Protein AF-A0A1W1HAJ4-F1 (afdb_monomer_lite)

Sequence (107 aa):
MCGGLIIEGNKGYGCSNWRVEQGDCRFVIWKDIMGRKLTPDNISTLIAGKITRSYVLKPGNGKKLKGRLKMIQLENRRYAVKIIPEDEANDSDSSENQIMMIECFRG

Secondary structure (DSSP, 8-state):
---PPEEE-SSEEEETT-SGGGT---BEEESEETTEEPPHHHHHHHHTTPBPPPEEE--TTS--EEEEEEEEE-STT-EEEEEEETT-S-----S-----EEE-B--

Radius of gyration: 14.5 Å; chains: 1; bounding box: 36×33×32 Å

Structure (mmCIF, N/CA/C/O backbone):
data_AF-A0A1W1HAJ4-F1
#
_entry.id   AF-A0A1W1HAJ4-F1
#
loop_
_atom_site.group_PDB
_atom_site.id
_atom_site.type_symbol
_atom_site.label_atom_id
_atom_site.label_alt_id
_atom_site.label_comp_id
_atom_site.label_asym_id
_atom_site.label_entity_id
_atom_site.label_seq_id
_atom_site.pdbx_PDB_ins_code
_atom_site.Cartn_x
_atom_site.Cartn_y
_atom_site.Cartn_z
_atom_site.occupancy
_atom_site.B_iso_or_equiv
_atom_site.auth_seq_id
_atom_site.auth_comp_id
_atom_site.auth_asym_id
_atom_site.auth_atom_id
_atom_site.pdbx_PDB_model_num
ATOM 1 N N . MET A 1 1 ? -3.907 -3.127 10.246 1.00 71.69 1 MET A N 1
ATOM 2 C CA . MET A 1 1 ? -4.747 -2.080 9.646 1.00 71.69 1 MET A CA 1
ATOM 3 C C . MET A 1 1 ? -6.094 -2.268 10.305 1.00 71.69 1 MET A C 1
ATOM 5 O O . MET A 1 1 ? -6.442 -3.416 10.552 1.00 71.69 1 MET A O 1
ATOM 9 N N . CYS A 1 2 ? -6.812 -1.209 10.673 1.00 82.38 2 CYS A N 1
ATOM 10 C CA . CYS A 1 2 ? -8.071 -1.370 11.415 1.00 82.38 2 CYS A CA 1
ATOM 11 C C . CYS A 1 2 ? -9.295 -1.658 10.524 1.00 82.38 2 CYS A C 1
ATOM 13 O O . CYS A 1 2 ? -10.399 -1.733 11.044 1.00 82.38 2 CYS A O 1
ATOM 15 N N . GLY A 1 3 ? -9.119 -1.784 9.202 1.00 80.81 3 GLY A N 1
ATOM 16 C CA . GLY A 1 3 ? -10.223 -1.980 8.253 1.00 80.81 3 GLY A CA 1
ATOM 17 C C . GLY A 1 3 ? -11.024 -0.712 7.931 1.00 80.81 3 GLY A C 1
ATOM 18 O O . GLY A 1 3 ? -11.993 -0.789 7.186 1.00 80.81 3 GLY A O 1
ATOM 19 N N . GLY A 1 4 ? -10.628 0.447 8.469 1.00 84.75 4 GLY A N 1
ATOM 20 C CA . GLY A 1 4 ? -11.230 1.739 8.136 1.00 84.75 4 GLY A CA 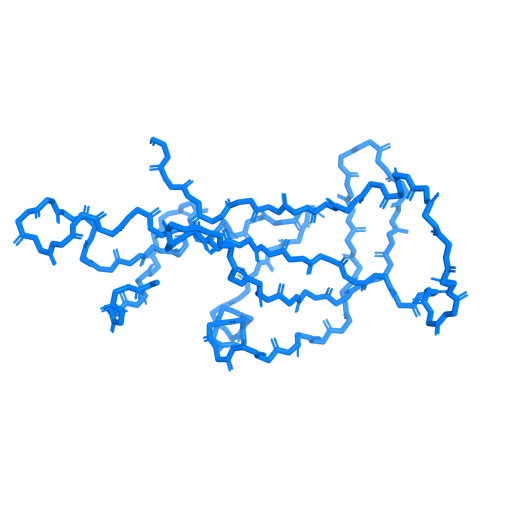1
ATOM 21 C C . GLY A 1 4 ? -10.984 2.160 6.684 1.00 84.75 4 GLY A C 1
ATOM 22 O O . GLY A 1 4 ? -10.072 1.665 6.015 1.00 84.75 4 GLY A O 1
ATOM 23 N N . LEU A 1 5 ? -11.793 3.108 6.207 1.00 87.56 5 LEU A N 1
ATOM 24 C CA . LEU A 1 5 ? -11.681 3.650 4.856 1.00 87.56 5 LEU A CA 1
ATOM 25 C C . LEU A 1 5 ? -10.353 4.388 4.692 1.00 87.56 5 LEU A C 1
ATOM 27 O O . LEU A 1 5 ? -9.968 5.191 5.540 1.00 87.56 5 LEU A O 1
ATOM 31 N N . ILE A 1 6 ? -9.656 4.148 3.585 1.00 89.69 6 ILE A N 1
ATOM 32 C CA . ILE A 1 6 ? -8.469 4.931 3.247 1.00 89.69 6 ILE A CA 1
ATOM 33 C C . ILE A 1 6 ? -8.897 6.184 2.498 1.00 89.69 6 ILE A C 1
ATOM 35 O O . ILE A 1 6 ? -9.507 6.107 1.435 1.00 89.69 6 ILE A O 1
ATOM 39 N N . ILE A 1 7 ? -8.560 7.336 3.068 1.00 90.44 7 ILE A N 1
ATOM 40 C CA . ILE A 1 7 ? -8.887 8.653 2.535 1.00 90.44 7 ILE A CA 1
ATOM 41 C C . ILE A 1 7 ? -7.636 9.338 1.994 1.00 90.44 7 ILE A C 1
ATOM 43 O O . ILE A 1 7 ? -6.530 9.200 2.524 1.00 90.44 7 ILE A O 1
ATOM 47 N N . GLU A 1 8 ? -7.814 10.104 0.924 1.00 90.19 8 GLU A N 1
ATOM 48 C CA . GLU A 1 8 ? -6.750 10.908 0.343 1.00 90.19 8 GLU A CA 1
ATOM 49 C C . GLU A 1 8 ? -6.555 12.199 1.146 1.00 90.19 8 GLU A C 1
ATOM 51 O O . GLU A 1 8 ? -7.445 13.039 1.241 1.00 90.19 8 GLU A O 1
ATOM 56 N N . GLY A 1 9 ? -5.369 12.367 1.724 1.00 86.25 9 GLY A N 1
ATOM 57 C CA . GLY A 1 9 ? -4.918 13.619 2.318 1.00 86.25 9 GLY A CA 1
ATOM 58 C C . GLY A 1 9 ? -4.009 14.402 1.371 1.00 86.25 9 GLY A C 1
ATOM 59 O O . GLY A 1 9 ? -3.721 13.986 0.250 1.00 86.25 9 GLY A O 1
ATOM 60 N N . ASN A 1 10 ? -3.486 15.536 1.838 1.00 83.56 10 ASN A N 1
ATOM 61 C CA . ASN A 1 10 ? -2.621 16.397 1.024 1.00 83.56 10 ASN A CA 1
ATOM 62 C C . ASN A 1 10 ? -1.287 15.700 0.656 1.00 83.56 10 ASN A C 1
ATOM 64 O O . ASN A 1 10 ? -0.908 15.629 -0.511 1.00 83.56 10 ASN A O 1
ATOM 68 N N . LYS A 1 11 ? -0.617 15.089 1.646 1.00 83.75 11 LYS A N 1
ATOM 69 C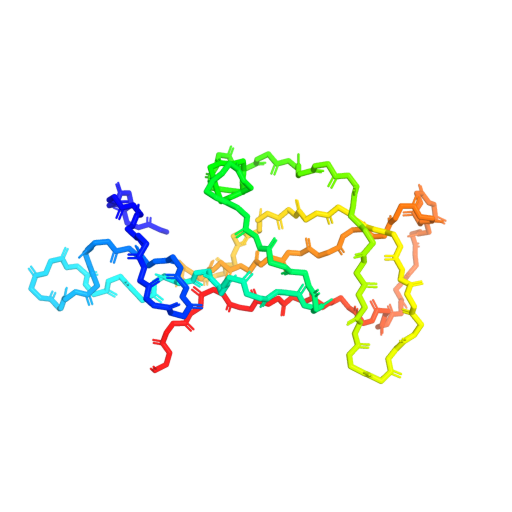 CA . LYS A 1 11 ? 0.714 14.463 1.489 1.00 83.75 11 LYS A CA 1
ATOM 70 C C . LYS A 1 11 ? 0.692 12.936 1.288 1.00 83.75 11 LYS A C 1
ATOM 72 O O . LYS A 1 11 ? 1.688 12.353 0.867 1.00 83.75 11 LYS A O 1
ATOM 77 N N . GLY A 1 12 ? -0.425 12.277 1.585 1.00 89.00 12 GLY A N 1
ATOM 78 C CA . GLY A 1 12 ? -0.513 10.817 1.674 1.00 89.00 12 GLY A CA 1
ATOM 79 C C . GLY A 1 12 ? -1.954 10.327 1.737 1.00 89.00 12 GLY A C 1
ATOM 80 O O . GLY A 1 12 ? -2.877 11.129 1.842 1.00 89.00 12 GLY A O 1
ATOM 81 N N . TYR A 1 13 ? -2.127 9.015 1.696 1.00 90.75 13 TYR A N 1
ATOM 82 C CA . TYR A 1 13 ? -3.382 8.302 1.885 1.00 90.75 13 TYR A CA 1
ATOM 83 C C . TYR A 1 13 ? -3.409 7.726 3.297 1.00 90.75 13 TYR A C 1
ATOM 85 O O . TYR A 1 13 ? -2.552 6.918 3.638 1.00 90.75 13 TYR A O 1
ATOM 93 N N . GLY A 1 14 ? -4.343 8.165 4.134 1.00 89.88 14 GLY A N 1
ATOM 94 C CA . GLY A 1 14 ? -4.412 7.783 5.546 1.00 89.88 14 GLY A CA 1
ATOM 95 C C . GLY A 1 14 ? -5.682 7.013 5.876 1.00 89.88 14 GLY A C 1
ATOM 96 O O . GLY A 1 14 ? -6.676 7.123 5.165 1.00 89.88 14 GLY A O 1
ATOM 97 N N . CYS A 1 15 ? -5.667 6.250 6.967 1.00 90.56 15 CYS A N 1
ATOM 98 C CA . CYS A 1 15 ? -6.895 5.654 7.490 1.00 90.56 15 CYS A CA 1
ATOM 99 C C . CYS A 1 15 ? -7.844 6.738 8.017 1.00 90.56 15 CYS A C 1
ATOM 101 O O . CYS A 1 15 ? -7.398 7.651 8.706 1.00 90.56 15 CYS A O 1
ATOM 103 N N . SER A 1 16 ? -9.145 6.630 7.736 1.00 90.00 16 SER A N 1
ATOM 104 C CA . SER A 1 16 ? -10.188 7.521 8.258 1.00 90.00 16 SER A CA 1
ATOM 105 C C . SER A 1 16 ? -10.234 7.502 9.783 1.00 90.00 16 SER A C 1
ATOM 107 O O . SER A 1 16 ? -10.425 8.543 10.401 1.00 90.00 16 SER A O 1
ATOM 109 N N . ASN A 1 17 ? -9.958 6.341 10.381 1.00 90.12 17 ASN A N 1
ATOM 110 C CA . ASN A 1 17 ? -10.020 6.097 11.822 1.00 90.12 17 ASN A CA 1
ATOM 111 C C . ASN A 1 17 ? -8.713 6.495 12.531 1.00 90.12 17 ASN A C 1
ATOM 113 O O . ASN A 1 17 ? -8.258 5.814 13.448 1.00 90.12 17 ASN A O 1
ATOM 117 N N . TRP A 1 18 ? -8.059 7.562 12.069 1.00 86.69 18 TRP A N 1
ATOM 118 C CA . TRP A 1 18 ? -6.787 8.042 12.618 1.00 86.69 18 TRP A CA 1
ATOM 119 C C . TRP A 1 18 ? -6.937 8.723 13.980 1.00 86.69 18 TRP A C 1
ATOM 121 O O . TRP A 1 18 ? -5.954 8.874 14.701 1.00 86.69 18 TRP A O 1
ATOM 131 N N . ARG A 1 19 ? -8.152 9.158 14.334 1.00 87.12 19 ARG A N 1
ATOM 132 C CA . ARG A 1 19 ? -8.446 9.775 15.630 1.00 87.12 19 ARG A CA 1
ATOM 133 C C . ARG A 1 19 ? -8.453 8.723 16.734 1.00 87.12 19 ARG A C 1
ATOM 135 O O . ARG A 1 19 ? -8.920 7.605 16.521 1.00 87.12 19 ARG A O 1
ATOM 142 N N . VAL A 1 20 ? -8.008 9.108 17.930 1.00 85.50 20 VAL A N 1
ATOM 143 C CA . VAL A 1 20 ? -7.956 8.219 19.106 1.00 85.50 20 VAL A CA 1
ATOM 144 C C . VAL A 1 20 ? -9.335 7.627 19.414 1.00 85.50 20 VAL A C 1
ATOM 146 O O . VAL A 1 20 ? -9.480 6.417 19.533 1.00 85.50 20 VAL A O 1
ATOM 149 N N . GLU A 1 21 ? -10.362 8.473 19.397 1.00 87.38 21 GLU A N 1
ATOM 150 C CA . GLU A 1 21 ? -11.784 8.129 19.555 1.00 87.38 21 GLU A CA 1
ATOM 151 C C . GLU A 1 21 ? -12.330 7.128 18.513 1.00 87.38 21 GLU A C 1
ATOM 153 O O . GLU A 1 21 ? -13.336 6.476 18.768 1.00 87.38 21 GLU A O 1
ATOM 158 N N . GLN A 1 22 ? -11.672 6.967 17.359 1.00 82.56 22 GLN A N 1
ATOM 159 C CA . GLN A 1 22 ? -12.108 6.076 16.271 1.00 82.56 22 GLN A CA 1
ATOM 160 C C . GLN A 1 22 ? -11.261 4.798 16.146 1.00 82.56 22 GLN A C 1
ATOM 162 O O . GLN A 1 22 ? -11.593 3.920 15.346 1.00 82.56 22 GLN A O 1
ATOM 167 N N . GLY A 1 23 ? -10.172 4.676 16.912 1.00 84.12 23 GLY A N 1
ATOM 168 C CA . GLY A 1 23 ? -9.294 3.501 16.906 1.00 84.12 23 GLY A CA 1
ATOM 169 C C . GLY A 1 23 ? -7.803 3.786 16.710 1.00 84.12 23 GLY A C 1
ATOM 170 O O . GLY A 1 23 ? -7.049 2.832 16.518 1.00 84.12 23 GLY A O 1
ATOM 171 N N . ASP A 1 24 ? -7.386 5.060 16.733 1.00 86.56 24 ASP A N 1
ATOM 172 C CA . ASP A 1 24 ? -5.982 5.510 16.699 1.00 86.56 24 ASP A CA 1
ATOM 173 C C . ASP A 1 24 ? -5.156 4.878 15.562 1.00 86.56 24 ASP A C 1
ATOM 175 O O . ASP A 1 24 ? -4.001 4.472 15.711 1.00 86.56 24 ASP A O 1
ATOM 179 N N . CYS A 1 25 ? -5.761 4.733 14.380 1.00 88.06 25 CYS A N 1
ATOM 180 C CA . CYS A 1 25 ? -5.098 4.078 13.264 1.00 88.06 25 CYS A CA 1
ATOM 181 C C . CYS A 1 25 ? -4.118 5.026 12.569 1.00 88.06 25 CYS A C 1
ATOM 183 O O . CYS A 1 25 ? -4.480 5.799 11.684 1.00 88.06 25 CYS A O 1
ATOM 185 N N . ARG A 1 26 ? -2.837 4.904 12.914 1.00 85.81 26 ARG A N 1
ATOM 186 C CA . ARG A 1 26 ? -1.732 5.703 12.352 1.00 85.81 26 ARG A CA 1
ATOM 187 C C . ARG A 1 26 ? -1.267 5.277 10.958 1.00 85.81 26 ARG A C 1
ATOM 189 O O . ARG A 1 26 ? -0.191 5.674 10.522 1.00 85.81 26 ARG A O 1
ATOM 196 N N . PHE A 1 27 ? -2.056 4.471 10.253 1.00 88.62 27 PHE A N 1
ATOM 197 C CA . PHE A 1 27 ? -1.705 4.009 8.916 1.00 88.62 27 PHE A CA 1
ATOM 198 C C . PHE A 1 27 ? -1.715 5.169 7.913 1.00 88.62 27 PHE A C 1
ATOM 200 O O . PHE A 1 27 ? -2.732 5.853 7.763 1.00 88.62 27 PHE A O 1
ATOM 207 N N . VAL A 1 28 ? -0.600 5.360 7.204 1.00 88.94 28 VAL A N 1
ATOM 208 C CA . VAL A 1 28 ? -0.469 6.349 6.125 1.00 88.94 28 VAL A CA 1
ATOM 209 C C . VAL A 1 28 ? 0.446 5.833 5.017 1.00 88.94 28 VAL A C 1
ATOM 211 O O . VAL A 1 28 ? 1.539 5.369 5.295 1.00 88.94 28 VAL A O 1
ATOM 214 N N . ILE A 1 29 ? 0.041 5.943 3.756 1.00 89.31 29 ILE A N 1
ATOM 215 C CA . ILE A 1 29 ? 0.899 5.698 2.590 1.00 89.31 29 ILE A CA 1
ATOM 216 C C . ILE A 1 29 ? 1.217 7.043 1.942 1.00 89.31 29 ILE A C 1
ATOM 218 O O . ILE A 1 29 ? 0.314 7.772 1.533 1.00 89.31 29 ILE A O 1
ATOM 222 N N . TRP A 1 30 ? 2.494 7.386 1.816 1.00 88.75 30 TRP A N 1
ATOM 223 C CA . TRP A 1 30 ? 2.904 8.625 1.157 1.00 88.75 30 TRP A CA 1
ATOM 224 C C . TRP A 1 30 ? 2.614 8.583 -0.344 1.00 88.75 30 TRP A C 1
ATOM 226 O O . TRP A 1 30 ? 2.783 7.554 -0.998 1.00 88.75 30 TRP A O 1
ATOM 236 N N . LYS A 1 31 ? 2.172 9.719 -0.901 1.00 88.06 31 LYS A N 1
ATOM 237 C CA . LYS A 1 31 ? 1.928 9.825 -2.347 1.00 88.06 31 LYS A CA 1
ATOM 238 C C . LYS A 1 31 ? 3.221 9.755 -3.136 1.00 88.06 31 LYS A C 1
ATOM 240 O O . LYS A 1 31 ? 3.201 9.248 -4.245 1.00 88.06 31 LYS A O 1
ATOM 245 N N . ASP A 1 32 ? 4.311 10.286 -2.597 1.00 87.06 32 ASP A N 1
ATOM 246 C CA . ASP A 1 32 ? 5.618 10.235 -3.238 1.00 87.06 32 ASP A CA 1
ATOM 247 C C . ASP A 1 32 ? 6.438 9.087 -2.653 1.00 87.06 32 ASP A C 1
ATOM 249 O O . ASP A 1 32 ? 6.705 9.048 -1.453 1.00 87.06 32 ASP A O 1
ATOM 253 N N . ILE A 1 33 ? 6.806 8.140 -3.511 1.00 84.75 33 ILE A N 1
ATOM 254 C CA . ILE A 1 33 ? 7.720 7.050 -3.195 1.00 84.75 33 ILE A CA 1
ATOM 255 C C . ILE A 1 33 ? 8.826 7.064 -4.241 1.00 84.75 33 ILE A C 1
ATOM 257 O O . ILE A 1 33 ? 8.580 6.789 -5.413 1.00 84.75 33 ILE A O 1
ATOM 261 N N . MET A 1 34 ? 10.055 7.372 -3.818 1.00 80.81 34 MET A N 1
ATOM 262 C CA . MET A 1 34 ? 11.241 7.387 -4.686 1.00 80.81 34 MET A CA 1
ATOM 263 C C . MET A 1 34 ? 11.044 8.187 -5.981 1.00 80.81 34 MET A C 1
ATOM 265 O O . MET A 1 34 ? 11.306 7.688 -7.080 1.00 80.81 34 MET A O 1
ATOM 269 N N . GLY A 1 35 ? 10.511 9.406 -5.867 1.00 82.38 35 GLY A N 1
ATOM 270 C CA . GLY A 1 35 ? 10.273 10.275 -7.019 1.00 82.38 35 GLY A CA 1
ATOM 271 C C . GLY A 1 35 ? 9.137 9.798 -7.925 1.00 82.38 35 GLY A C 1
ATOM 272 O O . GLY A 1 35 ? 8.978 10.309 -9.037 1.00 82.38 35 GLY A O 1
ATOM 273 N N . ARG A 1 36 ? 8.344 8.814 -7.480 1.00 85.38 36 ARG A N 1
ATOM 274 C CA . ARG A 1 36 ? 7.128 8.364 -8.146 1.00 85.38 36 ARG A CA 1
ATOM 275 C C . ARG A 1 36 ? 5.909 8.754 -7.325 1.00 85.38 36 ARG A C 1
ATOM 277 O O . ARG A 1 36 ? 5.760 8.340 -6.181 1.00 85.38 36 ARG A O 1
ATOM 284 N N . LYS A 1 37 ? 4.977 9.459 -7.968 1.00 88.62 37 LYS A N 1
ATOM 285 C CA . LYS A 1 37 ? 3.645 9.693 -7.409 1.00 88.62 37 LYS A CA 1
ATOM 286 C C . LYS 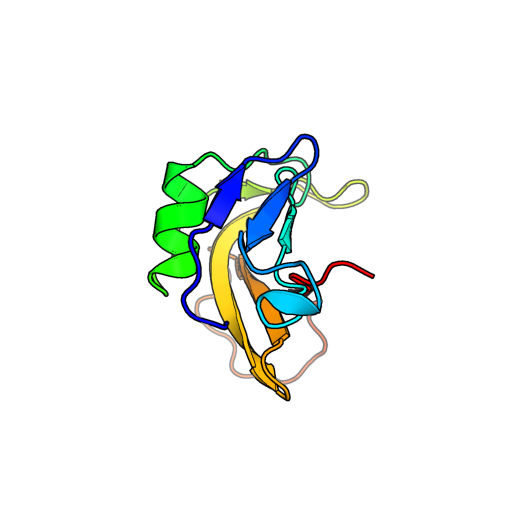A 1 37 ? 2.763 8.452 -7.567 1.00 88.62 37 LYS A C 1
ATOM 288 O O . LYS A 1 37 ? 2.565 7.966 -8.686 1.00 88.62 37 LYS A O 1
ATOM 293 N N . LEU A 1 38 ? 2.244 7.940 -6.457 1.00 88.50 38 LEU A N 1
ATOM 294 C CA . LEU A 1 38 ? 1.239 6.889 -6.410 1.00 88.50 38 LEU A CA 1
ATOM 295 C C . LEU A 1 38 ? -0.140 7.461 -6.732 1.00 88.50 38 LEU A C 1
ATOM 297 O O . LEU A 1 38 ? -0.529 8.502 -6.209 1.00 88.50 38 LEU A O 1
ATOM 301 N N . THR A 1 39 ? -0.871 6.760 -7.593 1.00 89.06 39 THR A N 1
ATOM 302 C CA . THR A 1 39 ? -2.270 7.054 -7.913 1.00 89.06 39 THR A CA 1
ATOM 303 C C . THR A 1 39 ? -3.206 6.317 -6.948 1.00 89.06 39 THR A C 1
ATOM 305 O O . THR A 1 39 ? -2.790 5.317 -6.357 1.00 89.06 39 THR A O 1
ATOM 308 N N . PRO A 1 40 ? -4.486 6.716 -6.834 1.00 88.31 40 PRO A N 1
ATOM 309 C CA . PRO A 1 40 ? -5.476 5.988 -6.030 1.00 88.31 40 PRO A CA 1
ATOM 310 C C . PRO A 1 40 ? -5.593 4.497 -6.395 1.00 88.31 40 PRO A C 1
ATOM 312 O O . PRO A 1 40 ? -5.769 3.645 -5.526 1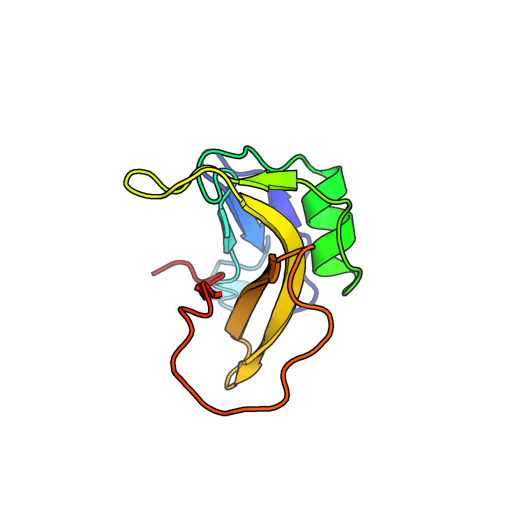.00 88.31 40 PRO A O 1
ATOM 315 N N . ASP A 1 41 ? -5.418 4.167 -7.675 1.00 89.19 41 ASP A N 1
ATOM 316 C CA . ASP A 1 41 ? -5.392 2.790 -8.181 1.00 89.19 41 ASP A CA 1
ATOM 317 C C . ASP A 1 41 ? -4.208 1.972 -7.622 1.00 89.19 41 ASP A C 1
ATOM 319 O O . ASP A 1 41 ? -4.361 0.819 -7.210 1.00 89.19 41 ASP A O 1
ATOM 323 N N . ASN A 1 42 ? -3.032 2.600 -7.488 1.00 89.62 42 ASN A N 1
ATOM 324 C CA . ASN A 1 42 ? -1.876 1.965 -6.850 1.00 89.62 42 ASN A CA 1
ATOM 325 C C . ASN A 1 42 ? -2.147 1.674 -5.384 1.00 89.62 42 ASN A C 1
ATOM 327 O O . ASN A 1 42 ? -1.819 0.593 -4.907 1.00 89.62 42 ASN A O 1
ATOM 331 N N . ILE A 1 43 ? -2.748 2.630 -4.677 1.00 89.19 43 ILE A N 1
ATOM 332 C CA . ILE A 1 43 ? -3.105 2.457 -3.270 1.00 89.19 43 ILE A CA 1
ATOM 333 C C . ILE A 1 43 ? -4.096 1.313 -3.127 1.00 89.19 43 ILE A C 1
ATOM 335 O O . ILE A 1 43 ? -3.861 0.429 -2.314 1.00 89.19 43 ILE A O 1
ATOM 339 N N . SER A 1 44 ? -5.128 1.278 -3.971 1.00 89.25 44 SER A N 1
ATOM 340 C CA . SER A 1 44 ? -6.129 0.205 -4.005 1.00 89.25 44 SER A CA 1
ATOM 341 C C . SER A 1 44 ? -5.486 -1.168 -4.229 1.00 89.25 44 SER A C 1
ATOM 343 O O . SER A 1 44 ? -5.811 -2.137 -3.547 1.00 89.25 44 SER A O 1
ATOM 345 N N . THR A 1 45 ? -4.503 -1.245 -5.126 1.00 91.44 45 THR A N 1
ATOM 346 C CA . THR A 1 45 ? -3.727 -2.468 -5.370 1.00 91.44 45 THR A CA 1
ATOM 347 C C . THR A 1 45 ? -2.900 -2.872 -4.145 1.00 91.44 45 THR A C 1
ATOM 349 O O . THR A 1 45 ? -2.922 -4.035 -3.741 1.00 91.44 45 THR A O 1
ATOM 352 N N . LEU A 1 46 ? -2.202 -1.914 -3.527 1.00 90.00 46 LEU A N 1
ATOM 353 C CA . LEU A 1 46 ? -1.359 -2.145 -2.353 1.00 90.00 46 LEU A CA 1
ATOM 354 C C . LEU A 1 46 ? -2.182 -2.606 -1.145 1.00 90.00 46 LEU A C 1
ATOM 356 O O . LEU A 1 46 ? -1.829 -3.608 -0.528 1.00 90.00 46 LEU A O 1
ATOM 360 N N . ILE A 1 47 ? -3.296 -1.933 -0.840 1.00 88.31 47 ILE A N 1
ATOM 361 C CA . ILE A 1 47 ? -4.170 -2.295 0.287 1.00 88.31 47 ILE A CA 1
ATOM 362 C C . ILE A 1 47 ? -4.875 -3.636 0.069 1.00 88.31 47 ILE A C 1
ATOM 364 O O . ILE A 1 47 ? -5.134 -4.345 1.035 1.00 88.31 47 ILE A O 1
ATOM 368 N N . A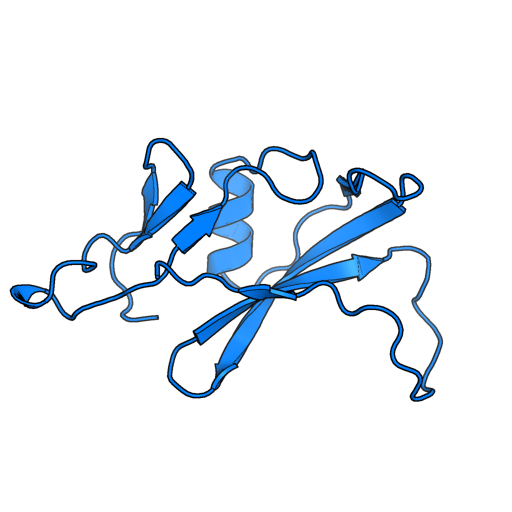LA A 1 48 ? -5.118 -4.025 -1.188 1.00 88.69 48 ALA A N 1
ATOM 369 C CA . ALA A 1 48 ? -5.627 -5.349 -1.542 1.00 88.69 48 ALA A CA 1
ATOM 370 C C . ALA A 1 48 ? -4.570 -6.465 -1.403 1.00 88.69 48 ALA A C 1
ATOM 372 O O . ALA A 1 48 ? -4.850 -7.615 -1.737 1.00 88.69 48 ALA A O 1
ATOM 373 N N . GLY A 1 49 ? -3.343 -6.144 -0.972 1.00 86.50 49 GLY A N 1
ATOM 374 C CA . GLY A 1 49 ? -2.240 -7.101 -0.849 1.00 86.50 49 GLY A CA 1
ATOM 375 C C . GLY A 1 49 ? -1.670 -7.561 -2.194 1.00 86.50 49 GLY A C 1
ATOM 376 O O . GLY A 1 49 ? -0.886 -8.512 -2.244 1.00 86.50 49 GLY A O 1
ATOM 377 N N . LYS A 1 50 ? -2.051 -6.897 -3.292 1.00 90.69 50 LYS A N 1
ATOM 378 C CA . LYS A 1 50 ? -1.571 -7.202 -4.639 1.00 90.69 50 LYS A CA 1
ATOM 379 C C . LYS A 1 50 ? -0.266 -6.463 -4.925 1.00 90.69 50 LYS A C 1
ATOM 381 O O . LYS A 1 50 ? 0.072 -5.450 -4.311 1.00 90.69 50 LYS A O 1
ATOM 386 N N . ILE A 1 51 ? 0.481 -6.997 -5.885 1.00 89.25 51 ILE A N 1
ATOM 387 C CA . ILE A 1 51 ? 1.703 -6.376 -6.391 1.00 89.25 51 ILE A CA 1
ATOM 388 C C . ILE A 1 51 ? 1.304 -5.387 -7.485 1.00 89.25 51 ILE A C 1
ATOM 390 O O . ILE A 1 51 ? 0.511 -5.707 -8.368 1.00 89.25 51 ILE A O 1
ATOM 394 N N . THR A 1 52 ? 1.842 -4.176 -7.416 1.00 90.38 52 THR A N 1
ATOM 395 C CA . THR A 1 52 ? 1.627 -3.160 -8.452 1.00 90.38 52 THR A CA 1
ATOM 396 C C . THR A 1 52 ? 2.388 -3.487 -9.740 1.00 90.38 52 THR A C 1
ATOM 398 O O . THR A 1 52 ? 3.301 -4.314 -9.759 1.00 90.38 52 THR A O 1
ATOM 401 N N . ARG A 1 53 ? 2.031 -2.815 -10.841 1.00 88.94 53 ARG A N 1
ATOM 402 C CA . ARG A 1 53 ? 2.812 -2.882 -12.084 1.00 88.94 53 ARG A CA 1
ATOM 403 C C . ARG A 1 53 ? 4.237 -2.355 -11.883 1.00 88.94 53 ARG A C 1
ATOM 405 O O . ARG A 1 53 ? 4.498 -1.592 -10.956 1.00 88.94 53 ARG A O 1
ATOM 412 N N . SER A 1 54 ? 5.144 -2.727 -12.779 1.00 87.81 54 SER A N 1
ATOM 413 C CA . SER A 1 54 ? 6.529 -2.260 -12.733 1.00 87.81 54 SER A CA 1
ATOM 414 C C . SER A 1 54 ? 6.610 -0.747 -12.937 1.00 87.81 54 SER A C 1
ATOM 416 O O . SER A 1 54 ? 6.012 -0.176 -13.855 1.00 87.81 54 SER A O 1
ATOM 418 N N . TYR A 1 55 ? 7.366 -0.093 -12.064 1.00 87.56 55 TYR A N 1
ATOM 419 C CA . TYR A 1 55 ? 7.597 1.340 -12.060 1.00 87.56 55 TYR A CA 1
ATOM 420 C C . TYR A 1 55 ? 9.082 1.645 -12.151 1.00 87.56 55 TYR A C 1
ATOM 422 O O . TYR A 1 55 ? 9.906 0.967 -11.549 1.00 87.56 55 TYR A O 1
ATOM 430 N N . VAL A 1 56 ? 9.411 2.716 -12.872 1.00 87.31 56 VAL A N 1
ATOM 431 C CA . VAL A 1 56 ? 10.739 3.327 -12.798 1.00 87.31 56 VAL A CA 1
ATOM 432 C C . VAL A 1 56 ? 10.762 4.212 -11.557 1.00 87.31 56 VAL A C 1
ATOM 434 O O . VAL A 1 56 ? 10.063 5.227 -11.506 1.00 87.31 56 VAL A O 1
ATOM 437 N N . LEU A 1 57 ? 11.540 3.802 -10.565 1.00 86.56 57 LEU A N 1
ATOM 438 C CA . LEU A 1 57 ? 11.772 4.508 -9.314 1.00 86.56 57 LEU A CA 1
ATOM 439 C C . LEU A 1 57 ? 13.087 5.277 -9.430 1.00 86.56 57 LEU A C 1
ATOM 441 O O . LEU A 1 57 ? 14.065 4.778 -9.990 1.00 86.56 57 LEU A O 1
ATOM 445 N N . LYS A 1 58 ? 13.110 6.508 -8.923 1.00 84.19 58 LYS A N 1
ATOM 446 C CA . LYS A 1 58 ? 14.289 7.376 -8.916 1.00 84.19 58 LYS A CA 1
ATOM 447 C C . LYS A 1 58 ? 14.562 7.817 -7.473 1.00 84.19 58 LYS A C 1
ATOM 449 O O . LYS A 1 58 ? 14.040 8.849 -7.047 1.00 84.19 58 LYS A O 1
ATOM 454 N N . PRO A 1 59 ? 15.374 7.064 -6.712 1.00 76.25 59 PRO A N 1
ATOM 455 C CA . PRO A 1 59 ? 15.843 7.521 -5.409 1.00 76.25 59 PRO A CA 1
ATOM 456 C C . PRO A 1 59 ? 16.614 8.834 -5.593 1.00 7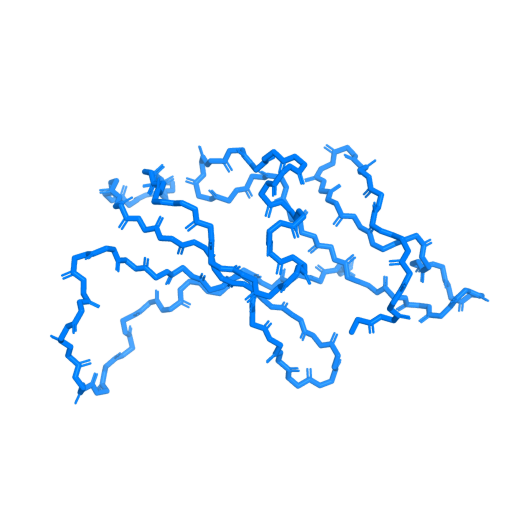6.25 59 PRO A C 1
ATOM 458 O O . PRO A 1 59 ? 17.313 8.986 -6.595 1.00 76.25 59 PRO A O 1
ATOM 461 N N . GLY A 1 60 ? 16.510 9.775 -4.650 1.00 72.50 60 GLY A N 1
ATOM 462 C CA . GLY A 1 60 ? 17.105 11.115 -4.789 1.00 72.50 60 GLY A CA 1
ATOM 463 C C . GLY A 1 60 ? 18.579 11.100 -5.218 1.00 72.50 60 GLY A C 1
ATOM 464 O O . GLY A 1 60 ? 18.943 11.810 -6.152 1.00 72.50 60 GLY A O 1
ATOM 465 N N . ASN A 1 61 ? 19.376 10.207 -4.618 1.00 67.50 61 ASN A N 1
ATOM 466 C CA . ASN A 1 61 ? 20.808 10.029 -4.901 1.00 67.50 61 ASN A CA 1
ATOM 467 C C . ASN A 1 61 ? 21.134 8.696 -5.609 1.00 67.50 61 ASN A C 1
ATOM 469 O O . ASN A 1 61 ? 22.295 8.308 -5.691 1.00 67.50 61 ASN A O 1
ATOM 473 N N . GLY A 1 62 ? 20.121 7.961 -6.077 1.00 68.81 62 GLY A N 1
ATOM 474 C CA . GLY A 1 62 ? 20.280 6.615 -6.632 1.00 68.81 62 GLY A CA 1
ATOM 475 C C . GLY A 1 62 ? 20.122 6.562 -8.148 1.00 68.81 62 GLY A C 1
ATOM 476 O O . GLY A 1 62 ? 19.504 7.430 -8.772 1.00 68.81 62 GLY A O 1
ATOM 477 N N . LYS A 1 63 ? 20.641 5.493 -8.759 1.00 78.88 63 LYS A N 1
ATOM 478 C CA . LYS A 1 63 ? 20.316 5.163 -10.152 1.00 78.88 63 LYS A CA 1
ATOM 479 C C . LYS A 1 63 ? 18.823 4.848 -10.263 1.00 78.88 63 LYS A C 1
ATOM 481 O O . LYS A 1 63 ? 18.214 4.319 -9.334 1.00 78.88 63 LYS A O 1
ATOM 486 N N . LYS A 1 64 ? 18.231 5.185 -11.412 1.00 84.31 64 LYS A N 1
ATOM 487 C CA . LYS A 1 64 ? 16.859 4.772 -11.720 1.00 84.31 64 LYS A CA 1
ATOM 488 C C . LYS A 1 64 ? 16.815 3.246 -11.721 1.00 84.31 64 LYS A C 1
ATOM 490 O O . LYS A 1 64 ? 17.597 2.638 -12.445 1.00 84.31 64 LYS A O 1
ATOM 495 N N . LEU A 1 65 ? 15.902 2.663 -10.956 1.00 85.69 65 LEU A N 1
ATOM 496 C CA . LEU A 1 65 ? 15.668 1.221 -10.947 1.00 85.69 65 LEU A CA 1
ATOM 497 C C . LEU A 1 65 ? 14.230 0.922 -11.364 1.00 85.69 65 LEU A C 1
ATOM 499 O O . LEU A 1 65 ? 13.324 1.724 -11.126 1.00 85.69 65 LEU A O 1
ATOM 503 N N . LYS A 1 66 ? 14.016 -0.222 -12.010 1.00 87.75 66 LYS A N 1
ATOM 504 C CA . LYS A 1 66 ? 12.672 -0.733 -12.269 1.00 87.75 66 LYS A CA 1
ATOM 505 C C . LYS A 1 66 ? 12.289 -1.679 -11.147 1.00 87.75 66 LYS A C 1
ATOM 507 O O . LYS A 1 66 ? 13.042 -2.586 -10.813 1.00 87.75 66 LYS A O 1
ATOM 512 N N . GLY A 1 67 ? 11.121 -1.465 -10.562 1.00 89.19 67 GLY A N 1
ATOM 513 C CA . GLY A 1 67 ? 10.633 -2.316 -9.491 1.00 89.19 67 GLY A CA 1
ATOM 514 C C . GLY A 1 67 ? 9.129 -2.241 -9.321 1.00 89.19 67 GLY A C 1
ATOM 515 O O . GLY A 1 67 ? 8.464 -1.311 -9.780 1.00 89.19 67 GLY A O 1
ATOM 516 N N . ARG A 1 68 ? 8.588 -3.250 -8.656 1.00 89.88 68 ARG A N 1
ATOM 517 C CA . ARG A 1 68 ? 7.186 -3.345 -8.266 1.00 89.88 68 ARG A CA 1
ATOM 518 C C . ARG A 1 68 ? 7.054 -3.021 -6.790 1.00 89.88 68 ARG A C 1
ATOM 520 O O . ARG A 1 68 ? 7.958 -3.267 -6.000 1.00 89.88 68 ARG A O 1
ATOM 527 N N . LEU A 1 69 ? 5.907 -2.484 -6.409 1.00 89.81 69 LEU A N 1
ATOM 528 C CA . LEU A 1 69 ? 5.588 -2.182 -5.017 1.00 89.81 69 LEU A CA 1
ATOM 529 C C . LEU A 1 69 ? 4.625 -3.237 -4.480 1.00 89.81 69 LEU A C 1
ATOM 531 O O . LEU A 1 69 ? 3.629 -3.549 -5.144 1.00 89.81 69 LEU A O 1
ATOM 535 N N . LYS A 1 70 ? 4.907 -3.747 -3.282 1.00 89.75 70 LYS A N 1
ATOM 536 C CA . LYS A 1 70 ? 4.046 -4.667 -2.537 1.00 89.75 70 LYS A CA 1
ATOM 537 C C . LYS A 1 70 ? 3.876 -4.160 -1.112 1.00 89.75 70 LYS A C 1
ATOM 539 O O . LYS A 1 70 ? 4.857 -3.829 -0.453 1.00 89.75 70 LYS A O 1
ATOM 544 N N . MET A 1 71 ? 2.645 -4.136 -0.617 1.00 89.38 71 MET A N 1
ATOM 545 C CA . MET A 1 71 ? 2.409 -3.868 0.796 1.00 89.38 71 MET A CA 1
ATOM 546 C C . MET A 1 71 ? 2.747 -5.116 1.612 1.00 89.38 71 MET A C 1
ATOM 548 O O . MET A 1 71 ? 2.276 -6.213 1.306 1.00 89.38 71 MET A O 1
ATOM 552 N N . ILE A 1 72 ? 3.568 -4.949 2.640 1.00 88.69 72 ILE A N 1
ATOM 553 C CA . ILE A 1 72 ? 3.887 -5.987 3.615 1.00 88.69 72 ILE A CA 1
ATOM 554 C C . ILE A 1 72 ? 3.343 -5.570 4.976 1.00 88.69 72 ILE A C 1
ATOM 556 O O . ILE A 1 72 ? 3.402 -4.400 5.358 1.00 88.69 72 ILE A O 1
ATOM 560 N N . GLN A 1 73 ? 2.781 -6.535 5.692 1.00 86.06 73 GLN A N 1
ATOM 561 C CA . GLN A 1 73 ? 2.389 -6.346 7.077 1.00 86.06 73 GLN A CA 1
ATOM 562 C C . GLN A 1 73 ? 3.592 -6.657 7.964 1.00 86.06 73 GLN A C 1
ATOM 564 O O . GLN A 1 73 ? 4.211 -7.709 7.829 1.00 86.06 73 GLN A O 1
ATOM 569 N N . LEU A 1 74 ? 3.913 -5.717 8.843 1.00 83.56 74 LEU A N 1
ATOM 570 C CA . LEU A 1 74 ? 4.927 -5.850 9.878 1.00 83.56 74 LEU A CA 1
ATOM 571 C C . LEU A 1 74 ? 4.249 -6.184 11.218 1.00 83.56 74 LEU A C 1
ATOM 573 O O . LEU A 1 74 ? 3.020 -6.272 11.327 1.00 83.56 74 LEU A O 1
ATOM 577 N N . GLU A 1 75 ? 5.053 -6.331 12.265 1.00 82.25 75 GLU A N 1
ATOM 578 C CA . GLU A 1 75 ? 4.563 -6.539 13.627 1.00 82.25 75 GLU A CA 1
ATOM 579 C C . GLU A 1 75 ? 3.802 -5.318 14.174 1.00 82.25 75 GLU A C 1
ATOM 581 O O . GLU A 1 75 ? 3.996 -4.178 13.739 1.00 82.25 75 GLU A O 1
ATOM 586 N N . ASN A 1 76 ? 2.935 -5.550 15.165 1.00 78.00 76 ASN A N 1
ATOM 587 C CA . ASN A 1 76 ? 2.179 -4.509 15.875 1.00 78.00 76 ASN A CA 1
ATOM 588 C C . ASN A 1 76 ? 1.308 -3.622 14.971 1.00 78.00 76 ASN A C 1
ATOM 590 O O . ASN A 1 76 ? 1.238 -2.408 15.147 1.00 78.00 76 ASN A O 1
ATOM 594 N N . ARG A 1 77 ? 0.612 -4.228 13.997 1.00 73.56 77 ARG A N 1
ATOM 595 C CA . ARG A 1 77 ? -0.288 -3.527 13.054 1.00 73.56 77 ARG A CA 1
ATOM 596 C C . ARG A 1 77 ? 0.421 -2.469 12.196 1.00 73.56 77 ARG A C 1
ATOM 598 O O . ARG A 1 77 ? -0.258 -1.609 11.629 1.00 73.56 77 ARG A O 1
ATOM 605 N N . ARG A 1 78 ? 1.747 -2.547 12.066 1.00 82.06 78 ARG A N 1
ATOM 606 C CA . ARG A 1 78 ? 2.525 -1.718 11.145 1.00 82.06 78 ARG A CA 1
ATOM 607 C C . ARG A 1 78 ? 2.495 -2.309 9.742 1.00 82.06 78 ARG A C 1
ATOM 609 O O . ARG A 1 78 ? 2.302 -3.506 9.550 1.00 82.06 78 ARG A O 1
ATOM 616 N N . TYR A 1 79 ? 2.665 -1.445 8.754 1.00 87.00 79 TYR A N 1
ATOM 617 C CA . TYR A 1 79 ? 2.736 -1.821 7.347 1.00 87.00 79 TYR A CA 1
ATOM 618 C C . TYR A 1 79 ? 3.907 -1.095 6.725 1.00 87.00 79 TYR A C 1
ATOM 620 O O . TYR A 1 79 ? 4.242 0.009 7.150 1.00 87.00 79 TYR A O 1
ATOM 628 N N . ALA A 1 80 ? 4.492 -1.694 5.703 1.00 87.75 80 ALA A N 1
ATOM 629 C CA . ALA A 1 80 ? 5.472 -1.027 4.874 1.00 87.75 80 ALA A CA 1
ATOM 630 C C . ALA A 1 80 ? 5.222 -1.336 3.403 1.00 87.75 80 ALA A C 1
ATOM 632 O O . ALA A 1 80 ? 4.678 -2.383 3.047 1.00 87.75 80 ALA A O 1
ATOM 633 N N . VAL A 1 81 ? 5.639 -0.424 2.533 1.00 88.12 81 VAL A N 1
ATOM 634 C CA . VAL A 1 81 ? 5.748 -0.713 1.105 1.00 88.12 81 VAL A CA 1
ATOM 635 C C . VAL A 1 81 ? 7.127 -1.311 0.862 1.00 88.12 81 VAL A C 1
ATOM 637 O O . VAL A 1 81 ? 8.131 -0.624 1.035 1.00 88.12 81 VAL A O 1
ATOM 640 N N . LYS A 1 82 ? 7.169 -2.590 0.472 1.00 88.25 82 LYS A N 1
ATOM 641 C CA . LYS A 1 82 ? 8.368 -3.272 -0.017 1.00 88.25 82 LYS A CA 1
ATOM 642 C C . LYS A 1 82 ? 8.510 -3.022 -1.512 1.00 88.25 82 LYS A C 1
ATOM 644 O O . LYS A 1 82 ? 7.562 -3.209 -2.279 1.00 88.25 82 LYS A O 1
ATOM 649 N N . ILE A 1 83 ? 9.712 -2.645 -1.914 1.00 86.75 83 ILE A N 1
ATOM 650 C CA . ILE A 1 83 ? 10.093 -2.477 -3.312 1.00 86.75 83 ILE A CA 1
ATOM 651 C C . ILE A 1 83 ? 10.776 -3.762 -3.766 1.00 86.75 83 ILE A C 1
ATOM 653 O O . ILE A 1 83 ? 11.697 -4.241 -3.111 1.00 86.75 83 ILE A O 1
ATOM 657 N N . ILE A 1 84 ? 10.275 -4.341 -4.851 1.00 86.12 84 ILE A N 1
ATOM 658 C CA . ILE A 1 84 ? 10.774 -5.576 -5.451 1.00 86.12 84 ILE A CA 1
ATOM 659 C C . ILE A 1 84 ? 11.401 -5.184 -6.793 1.00 86.12 84 ILE A C 1
ATOM 661 O O . ILE A 1 84 ? 10.643 -4.851 -7.710 1.00 86.12 84 ILE A O 1
ATOM 665 N N . PRO A 1 85 ? 12.736 -5.136 -6.918 1.00 84.06 85 PRO A N 1
ATOM 666 C CA . PRO A 1 85 ? 13.386 -4.857 -8.195 1.00 84.06 85 PRO A CA 1
ATOM 667 C C . PRO A 1 85 ? 12.997 -5.909 -9.244 1.00 84.06 85 PRO A C 1
ATOM 669 O O . PRO A 1 85 ? 12.789 -7.076 -8.927 1.00 84.06 85 PRO A O 1
ATOM 672 N N . GLU A 1 86 ? 12.830 -5.480 -10.495 1.00 81.00 86 GLU A N 1
ATOM 673 C CA . GLU A 1 86 ? 12.453 -6.381 -11.596 1.00 81.00 86 GLU A CA 1
ATOM 674 C C . GLU A 1 86 ? 13.623 -7.273 -12.038 1.00 81.00 86 GLU A C 1
ATOM 676 O O . GLU A 1 86 ? 13.397 -8.383 -12.510 1.00 81.00 86 GLU A O 1
ATOM 681 N N . ASP A 1 87 ? 14.856 -6.809 -11.823 1.00 69.75 87 ASP A N 1
ATOM 682 C CA . ASP A 1 87 ? 16.085 -7.474 -12.258 1.00 69.75 87 ASP A CA 1
ATOM 683 C C . ASP A 1 87 ? 16.627 -8.520 -11.245 1.00 69.75 87 ASP A C 1
ATOM 685 O O . ASP A 1 87 ? 17.608 -9.192 -11.545 1.00 69.75 87 ASP A O 1
ATOM 689 N N . GLU A 1 88 ? 15.987 -8.724 -10.080 1.00 62.41 88 GLU A N 1
ATOM 690 C CA . GLU A 1 88 ? 16.399 -9.714 -9.055 1.00 62.41 88 GLU A CA 1
ATOM 691 C C . GLU A 1 88 ? 15.316 -10.787 -8.816 1.00 62.41 88 GLU A C 1
ATOM 693 O O . GLU A 1 88 ? 14.611 -10.792 -7.805 1.00 62.41 88 GLU A O 1
ATOM 698 N N . ALA A 1 89 ? 15.172 -11.721 -9.761 1.00 51.56 89 ALA A N 1
ATOM 699 C CA . ALA A 1 89 ? 14.349 -12.928 -9.592 1.00 51.56 89 ALA A CA 1
ATOM 700 C C . ALA A 1 89 ? 15.152 -14.178 -9.160 1.00 51.56 89 ALA A C 1
ATOM 702 O O . ALA A 1 89 ? 14.573 -15.254 -9.052 1.00 51.56 89 ALA A O 1
ATOM 703 N N . ASN A 1 90 ? 16.459 -14.058 -8.904 1.00 49.78 90 ASN A N 1
ATOM 704 C CA . ASN A 1 90 ? 17.314 -15.142 -8.412 1.00 49.78 90 ASN A CA 1
ATOM 705 C C . ASN A 1 90 ? 18.472 -14.563 -7.593 1.00 49.78 90 ASN A C 1
ATOM 707 O O . ASN A 1 90 ? 19.517 -14.281 -8.163 1.00 49.78 90 ASN A O 1
ATOM 711 N N . ASP A 1 91 ? 18.295 -14.404 -6.283 1.00 43.97 91 ASP A N 1
ATOM 712 C CA . ASP A 1 91 ? 19.395 -14.667 -5.356 1.00 43.97 91 ASP A CA 1
ATOM 713 C C . ASP A 1 91 ? 18.844 -14.961 -3.958 1.00 43.97 91 ASP A C 1
ATOM 715 O O . ASP A 1 91 ? 18.101 -14.174 -3.366 1.00 43.97 91 ASP A O 1
ATOM 719 N N . SER A 1 92 ? 19.154 -16.164 -3.483 1.00 50.47 92 SER A N 1
ATOM 720 C CA . SER A 1 92 ? 18.888 -16.625 -2.125 1.00 50.47 92 SER A CA 1
ATOM 721 C C . SER A 1 92 ? 20.176 -16.462 -1.328 1.00 50.47 92 SER A C 1
ATOM 723 O O . SER A 1 92 ? 20.744 -17.463 -0.907 1.00 50.47 92 SER A O 1
ATOM 725 N N . ASP A 1 93 ? 20.669 -15.237 -1.153 1.00 39.78 93 ASP A N 1
ATOM 726 C CA . ASP A 1 93 ? 21.758 -15.007 -0.213 1.00 39.78 93 ASP A CA 1
ATOM 727 C C . ASP A 1 93 ? 21.607 -13.709 0.573 1.00 39.78 93 ASP A C 1
ATOM 729 O O . ASP A 1 93 ? 21.170 -12.658 0.102 1.00 39.78 93 ASP A O 1
ATOM 733 N N . SER A 1 94 ? 21.926 -13.855 1.850 1.00 49.84 94 SER A N 1
ATOM 734 C CA . SER A 1 94 ? 21.820 -12.840 2.875 1.00 49.84 94 SER A CA 1
ATOM 735 C C . SER A 1 94 ? 22.973 -11.866 2.731 1.00 49.84 94 SER A C 1
ATOM 737 O O . SER A 1 94 ? 24.069 -12.081 3.229 1.00 49.84 94 SER A O 1
ATOM 739 N N . SER A 1 95 ? 22.701 -10.732 2.117 1.00 41.22 95 SER A N 1
ATOM 740 C CA . SER A 1 95 ? 23.424 -9.503 2.412 1.00 41.22 95 SER A CA 1
ATOM 741 C C . SER A 1 95 ? 22.402 -8.380 2.446 1.00 41.22 95 SER A C 1
ATOM 743 O O . SER A 1 95 ? 21.346 -8.473 1.824 1.00 41.22 95 SER A O 1
ATOM 745 N N . GLU A 1 96 ? 22.646 -7.368 3.269 1.00 47.00 96 GLU A N 1
ATOM 746 C CA . GLU A 1 96 ? 21.788 -6.204 3.490 1.00 47.00 96 GLU A CA 1
ATOM 747 C C . GLU A 1 96 ? 21.629 -5.354 2.210 1.00 47.00 96 GLU A C 1
ATOM 749 O O . GLU A 1 96 ? 22.001 -4.182 2.162 1.00 47.00 96 GLU A O 1
ATOM 754 N N . ASN A 1 97 ? 21.058 -5.931 1.150 1.00 40.34 97 ASN A N 1
ATOM 755 C CA . ASN A 1 97 ? 20.695 -5.276 -0.095 1.00 40.34 97 ASN A CA 1
ATOM 756 C C . ASN A 1 97 ? 19.476 -4.412 0.176 1.00 40.34 97 ASN A C 1
ATOM 758 O O . ASN A 1 97 ? 18.347 -4.788 -0.123 1.00 40.34 97 ASN A O 1
ATOM 762 N N . GLN A 1 98 ? 19.731 -3.285 0.845 1.00 45.62 98 GLN A N 1
ATOM 763 C CA . GLN A 1 98 ? 18.910 -2.090 0.953 1.00 45.62 98 GLN A CA 1
ATOM 764 C C . GLN A 1 98 ? 17.425 -2.358 0.668 1.00 45.62 98 GLN A C 1
ATOM 766 O O . GLN A 1 98 ? 16.861 -1.851 -0.305 1.00 45.62 98 GLN A O 1
ATOM 771 N N . ILE A 1 99 ? 16.783 -3.189 1.500 1.00 49.69 99 ILE A N 1
ATOM 772 C CA . ILE A 1 99 ? 15.354 -3.448 1.367 1.00 49.69 99 ILE A CA 1
ATOM 773 C C . ILE A 1 99 ? 14.689 -2.133 1.741 1.00 49.69 99 ILE A C 1
ATOM 775 O O . ILE A 1 99 ? 14.523 -1.813 2.916 1.00 49.69 99 ILE A O 1
ATOM 779 N N . MET A 1 100 ? 14.365 -1.327 0.733 1.00 60.78 100 MET A N 1
ATOM 780 C CA . MET A 1 100 ? 13.757 -0.025 0.952 1.00 60.78 100 MET A CA 1
ATOM 781 C C . MET A 1 100 ? 12.300 -0.252 1.328 1.00 60.78 100 MET A C 1
ATOM 783 O O . MET A 1 100 ? 11.411 -0.337 0.481 1.00 60.78 100 MET A O 1
ATOM 787 N N . MET A 1 101 ? 12.093 -0.430 2.629 1.00 68.88 101 MET A N 1
ATOM 788 C CA . MET A 1 101 ? 10.792 -0.474 3.264 1.00 68.88 101 MET A CA 1
ATOM 789 C C . MET A 1 101 ? 10.407 0.948 3.637 1.00 68.88 101 MET A C 1
ATOM 791 O O . MET A 1 101 ? 11.081 1.597 4.433 1.00 68.88 101 MET A O 1
ATOM 795 N N . ILE A 1 102 ? 9.317 1.439 3.059 1.00 77.69 102 ILE A N 1
ATOM 796 C CA . ILE A 1 102 ? 8.747 2.721 3.471 1.00 77.69 102 ILE A CA 1
ATOM 797 C C . ILE A 1 102 ? 7.653 2.416 4.481 1.00 77.69 102 ILE A C 1
ATOM 799 O O . ILE A 1 102 ? 6.589 1.911 4.107 1.00 77.69 102 ILE A O 1
ATOM 803 N N . GLU A 1 103 ? 7.937 2.680 5.758 1.00 79.00 103 GLU A N 1
ATOM 804 C CA . GLU A 1 103 ? 6.964 2.499 6.831 1.00 79.00 103 GLU A CA 1
ATOM 805 C C . GLU A 1 103 ? 5.733 3.371 6.584 1.00 79.00 103 GLU A C 1
ATOM 807 O O . GLU A 1 103 ? 5.805 4.576 6.337 1.00 79.00 103 GLU A O 1
ATOM 812 N N . CYS A 1 104 ? 4.574 2.728 6.654 1.00 77.19 104 CYS A N 1
ATOM 813 C CA . CYS A 1 104 ? 3.280 3.345 6.436 1.00 77.19 104 CYS A CA 1
ATOM 814 C C . CYS A 1 104 ? 2.706 3.864 7.761 1.00 77.19 104 CYS A C 1
ATOM 816 O O . CYS A 1 104 ? 1.612 3.464 8.172 1.00 77.19 104 CYS A O 1
ATOM 818 N N . PHE A 1 105 ? 3.475 4.700 8.463 1.00 77.25 105 PHE A N 1
ATOM 819 C CA . PHE A 1 105 ? 3.147 5.190 9.800 1.00 77.25 105 PHE A CA 1
ATOM 820 C C . PHE A 1 105 ? 3.208 6.716 9.884 1.00 77.25 105 PHE A C 1
ATOM 822 O O . PHE A 1 105 ? 4.138 7.356 9.391 1.00 77.25 105 PHE A O 1
ATOM 829 N N . ARG A 1 106 ? 2.188 7.300 10.514 1.00 65.00 106 ARG A N 1
ATOM 830 C CA . ARG A 1 106 ? 2.124 8.723 10.833 1.00 65.00 106 ARG A CA 1
ATOM 831 C C . ARG A 1 106 ? 2.646 8.933 12.254 1.00 65.00 106 ARG A C 1
ATOM 833 O O . ARG A 1 106 ? 1.895 8.703 13.203 1.00 65.00 106 ARG A O 1
ATOM 840 N N . GLY A 1 107 ? 3.916 9.337 12.347 1.00 56.53 107 GLY A N 1
ATOM 841 C CA . GLY A 1 107 ? 4.533 9.863 13.572 1.00 56.53 107 GLY A CA 1
ATOM 842 C C . GLY A 1 107 ? 3.864 11.133 14.069 1.00 56.53 107 GLY A C 1
ATOM 843 O O . GLY A 1 107 ? 3.270 11.857 13.232 1.00 56.53 107 GLY A O 1
#

Organism: NCBI:txid1246637

Foldseek 3Di:
DPPADFDDDPFWTAGPQCDVVSPVGQFTGGLDDQNHGDDPVNVVCQVVQHKADWDFHHHPPDDTFIWIWHWDQDPPRKIWIWTGTPPPPDDPDDDPPPRPTHIRGDD

pLDDT: mean 80.33, std 13.49, range [39.78, 91.44]